Protein AF-A0A372LW23-F1 (afdb_monomer_lite)

Radius of gyration: 11.99 Å; chains: 1; bounding box: 25×18×31 Å

Structure (mmCIF, N/CA/C/O backbone):
data_AF-A0A372LW23-F1
#
_entry.id   AF-A0A372LW23-F1
#
loop_
_atom_site.group_PDB
_atom_site.id
_atom_site.type_symbol
_atom_site.label_atom_id
_atom_site.label_alt_id
_atom_site.label_comp_id
_atom_site.label_asym_id
_atom_site.label_entity_id
_atom_site.label_seq_id
_atom_site.pdbx_PDB_ins_code
_atom_site.Cartn_x
_atom_site.Cartn_y
_atom_site.Cartn_z
_atom_site.occupancy
_atom_site.B_iso_or_equiv
_atom_site.auth_seq_id
_atom_site.auth_comp_id
_atom_site.auth_asym_id
_atom_site.auth_atom_id
_atom_site.pdbx_PDB_model_num
ATOM 1 N N . MET A 1 1 ? 6.460 -9.095 -9.708 1.00 67.62 1 MET A N 1
ATOM 2 C CA . MET A 1 1 ? 5.012 -8.808 -9.786 1.00 67.62 1 MET A CA 1
ATOM 3 C C . MET A 1 1 ? 4.682 -8.442 -11.232 1.00 67.62 1 MET A C 1
ATOM 5 O O . MET A 1 1 ? 5.560 -7.894 -11.893 1.00 67.62 1 MET A O 1
ATOM 9 N N . ARG A 1 2 ? 3.510 -8.805 -11.776 1.00 79.25 2 ARG A N 1
ATOM 10 C CA . ARG A 1 2 ? 3.099 -8.321 -13.113 1.00 79.25 2 ARG A CA 1
ATOM 11 C C . ARG A 1 2 ? 2.586 -6.879 -13.005 1.00 79.25 2 ARG A C 1
ATOM 13 O O . ARG A 1 2 ? 2.219 -6.454 -11.915 1.00 79.25 2 ARG A O 1
ATOM 20 N N . ASP A 1 3 ? 2.542 -6.130 -14.105 1.00 74.38 3 ASP A N 1
ATOM 21 C CA . ASP A 1 3 ? 2.114 -4.716 -14.075 1.00 74.38 3 ASP A CA 1
ATOM 22 C C . ASP A 1 3 ? 0.675 -4.550 -13.564 1.00 74.38 3 ASP A C 1
ATOM 24 O O . ASP A 1 3 ? 0.409 -3.673 -12.748 1.00 74.38 3 ASP A O 1
ATOM 28 N N . ILE A 1 4 ? -0.222 -5.471 -13.929 1.00 79.69 4 ILE A N 1
ATOM 29 C CA . ILE A 1 4 ? -1.600 -5.533 -13.413 1.00 79.69 4 ILE A CA 1
ATOM 30 C C . ILE A 1 4 ? -1.631 -5.708 -11.888 1.00 79.69 4 ILE A C 1
ATOM 32 O O . ILE A 1 4 ? -2.392 -5.037 -11.193 1.00 79.69 4 ILE A O 1
ATOM 36 N N . ASP A 1 5 ? -0.776 -6.578 -11.344 1.00 82.75 5 ASP A N 1
ATOM 37 C CA . ASP A 1 5 ? -0.704 -6.816 -9.900 1.00 82.75 5 ASP A CA 1
ATOM 38 C C . ASP A 1 5 ? -0.181 -5.567 -9.161 1.00 82.75 5 ASP A C 1
ATOM 40 O O . ASP A 1 5 ? -0.596 -5.282 -8.035 1.00 82.75 5 ASP A O 1
ATOM 44 N N . LEU A 1 6 ? 0.712 -4.804 -9.799 1.0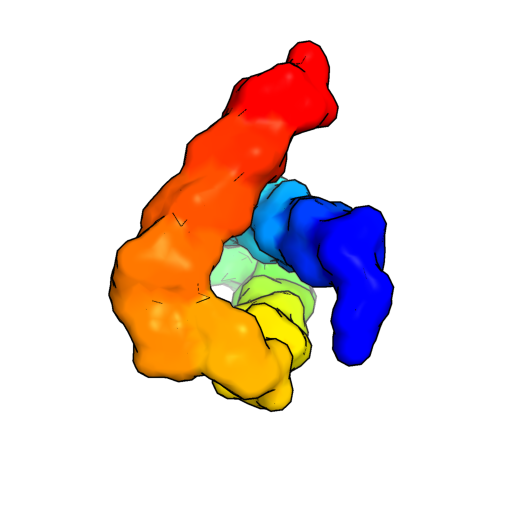0 82.06 6 LEU A N 1
ATOM 45 C CA . LEU A 1 6 ? 1.274 -3.563 -9.270 1.00 82.06 6 LEU A CA 1
ATOM 46 C C . LEU A 1 6 ? 0.245 -2.423 -9.2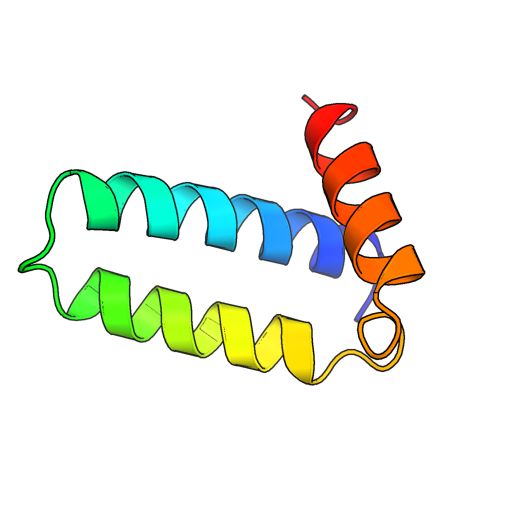70 1.00 82.06 6 LEU A C 1
ATOM 48 O O . LEU A 1 6 ? 0.085 -1.753 -8.249 1.00 82.06 6 LEU A O 1
ATOM 52 N N . ILE A 1 7 ? -0.496 -2.252 -10.370 1.00 84.50 7 ILE A N 1
ATOM 53 C CA . ILE A 1 7 ? -1.597 -1.280 -10.486 1.00 84.50 7 ILE A CA 1
ATOM 54 C C . ILE A 1 7 ? -2.673 -1.576 -9.439 1.00 84.50 7 ILE A C 1
ATOM 56 O O . ILE A 1 7 ? -3.063 -0.684 -8.685 1.00 84.50 7 ILE A O 1
ATOM 60 N N . ARG A 1 8 ? -3.085 -2.843 -9.309 1.00 86.06 8 ARG A N 1
ATOM 61 C CA . ARG A 1 8 ? -4.051 -3.266 -8.289 1.00 86.06 8 ARG A CA 1
ATOM 62 C C . ARG A 1 8 ? -3.550 -2.988 -6.872 1.00 86.06 8 ARG A C 1
ATOM 64 O O . ARG A 1 8 ? -4.298 -2.476 -6.045 1.00 86.06 8 ARG A O 1
ATOM 71 N N . THR A 1 9 ? -2.280 -3.283 -6.592 1.00 88.44 9 THR A N 1
ATOM 72 C CA . THR A 1 9 ? -1.678 -3.004 -5.277 1.00 88.44 9 THR A CA 1
ATOM 73 C C . THR A 1 9 ? -1.693 -1.500 -4.969 1.00 88.44 9 THR A C 1
ATOM 75 O O . THR A 1 9 ? -1.988 -1.118 -3.838 1.00 88.44 9 THR A O 1
ATOM 78 N N . GLN A 1 10 ? -1.441 -0.640 -5.963 1.00 86.88 10 GLN A N 1
ATOM 79 C CA . GLN A 1 10 ? -1.515 0.816 -5.806 1.00 86.88 10 GLN A CA 1
ATOM 80 C C . GLN A 1 10 ? -2.952 1.302 -5.553 1.00 86.88 10 GLN A C 1
ATOM 82 O O . GLN A 1 10 ? -3.166 2.123 -4.664 1.00 86.88 10 GLN A O 1
ATOM 87 N N . GLN A 1 11 ? -3.942 0.771 -6.275 1.00 89.25 11 GLN A N 1
ATOM 88 C CA . GLN A 1 11 ? -5.356 1.108 -6.065 1.00 89.25 11 GLN A CA 1
ATOM 89 C C . GLN A 1 11 ? -5.840 0.693 -4.669 1.00 89.25 11 GLN A C 1
ATOM 91 O O . GLN A 1 11 ? -6.498 1.469 -3.972 1.00 89.25 11 GLN A O 1
ATOM 96 N N . GLU A 1 12 ? -5.479 -0.515 -4.223 1.00 91.75 12 GLU A N 1
ATOM 97 C CA . GLU A 1 12 ? -5.797 -0.987 -2.873 1.00 91.75 12 GLU A CA 1
ATOM 98 C C . GLU A 1 12 ? -5.124 -0.126 -1.794 1.00 91.75 12 GLU A C 1
ATOM 100 O O . GLU A 1 12 ? -5.723 0.115 -0.742 1.00 91.75 12 GLU A O 1
ATOM 105 N N . TRP A 1 13 ? -3.908 0.366 -2.055 1.00 91.88 13 TRP A N 1
ATOM 106 C CA . TRP A 1 13 ? -3.198 1.274 -1.156 1.00 91.88 13 TRP A CA 1
ATOM 107 C C . TRP A 1 13 ? -3.920 2.619 -1.036 1.00 91.88 13 TRP A C 1
ATOM 109 O O . TRP A 1 13 ? -4.210 3.050 0.081 1.00 91.88 13 TRP A O 1
ATOM 119 N N . ASP A 1 14 ? -4.287 3.241 -2.161 1.00 90.69 14 ASP A N 1
ATOM 120 C CA . ASP A 1 14 ? -5.003 4.524 -2.185 1.00 90.69 14 ASP A CA 1
ATOM 121 C C . ASP A 1 14 ? -6.355 4.416 -1.459 1.00 90.69 14 ASP A C 1
ATOM 123 O O . ASP A 1 14 ? -6.738 5.298 -0.685 1.00 90.69 14 ASP A O 1
ATOM 127 N N . HIS A 1 15 ? -7.069 3.306 -1.664 1.00 91.56 15 HIS A N 1
ATOM 128 C CA . HIS A 1 15 ? -8.344 3.040 -1.003 1.00 91.56 15 HIS A CA 1
ATOM 129 C C . HIS A 1 15 ? -8.189 2.841 0.513 1.00 91.56 15 HIS A C 1
ATOM 131 O O . HIS A 1 15 ? -8.952 3.414 1.295 1.00 91.56 15 HIS A O 1
ATOM 137 N N . ALA A 1 16 ? -7.194 2.061 0.948 1.00 91.44 16 ALA A N 1
ATOM 138 C CA . ALA A 1 16 ? -6.911 1.860 2.368 1.00 91.44 16 ALA A CA 1
ATOM 139 C C . ALA A 1 16 ? -6.464 3.163 3.052 1.00 91.44 16 ALA A C 1
ATOM 141 O O . ALA A 1 16 ? -6.852 3.417 4.19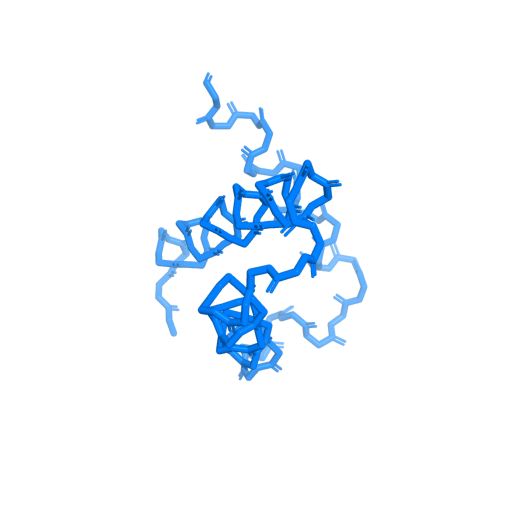2 1.00 91.44 16 ALA A O 1
ATOM 142 N N . TYR A 1 17 ? -5.694 4.003 2.351 1.00 89.94 17 TYR A N 1
ATOM 143 C CA . TYR A 1 17 ? -5.264 5.307 2.847 1.00 89.94 17 TYR A CA 1
ATOM 144 C C . TYR A 1 17 ? -6.452 6.245 3.075 1.00 89.94 17 TYR A C 1
ATOM 146 O O . TYR A 1 17 ? -6.566 6.825 4.153 1.00 89.94 17 TYR A O 1
ATOM 154 N N . ARG A 1 18 ? -7.373 6.350 2.105 1.00 91.69 18 ARG A N 1
ATOM 155 C CA . ARG A 1 18 ? -8.584 7.182 2.240 1.00 91.69 18 ARG A CA 1
ATOM 156 C C . ARG A 1 18 ? -9.460 6.742 3.410 1.00 91.69 18 ARG A C 1
ATOM 158 O O . ARG A 1 18 ? -9.803 7.564 4.251 1.00 91.69 18 ARG A O 1
ATOM 165 N N . GLN A 1 19 ? -9.733 5.443 3.529 1.00 92.81 19 GLN A N 1
ATOM 166 C CA . GLN A 1 19 ? -10.507 4.926 4.661 1.00 92.81 19 GLN A CA 1
ATOM 167 C C . GLN A 1 19 ? -9.818 5.171 6.010 1.00 92.81 19 GLN A C 1
ATOM 169 O O . GLN A 1 19 ? -10.486 5.415 7.013 1.00 92.81 19 GLN A O 1
ATOM 174 N N . LEU A 1 20 ? -8.483 5.094 6.060 1.00 91.88 20 LEU A N 1
ATOM 175 C CA . LEU A 1 20 ? -7.739 5.387 7.281 1.00 91.88 20 LEU A CA 1
ATOM 176 C C . LEU A 1 20 ? -7.778 6.882 7.622 1.00 91.88 20 LEU A C 1
ATOM 178 O O . LEU A 1 20 ? -7.856 7.218 8.799 1.00 91.88 20 LEU A O 1
ATOM 182 N N . ALA A 1 21 ? -7.746 7.766 6.624 1.00 91.06 21 ALA A N 1
ATOM 183 C CA . ALA A 1 21 ? -7.893 9.205 6.830 1.00 91.06 21 ALA A CA 1
ATOM 184 C C . ALA A 1 21 ? -9.269 9.554 7.425 1.00 91.06 21 ALA A C 1
ATOM 186 O O . ALA A 1 21 ? -9.356 10.396 8.314 1.00 91.06 21 ALA A O 1
ATOM 187 N N . GLU A 1 22 ? -10.323 8.855 6.999 1.00 93.19 22 GLU A N 1
ATOM 188 C CA . GLU A 1 22 ? -11.672 8.990 7.565 1.00 93.19 22 GLU A CA 1
ATOM 189 C C . GLU A 1 22 ? -11.803 8.345 8.955 1.00 93.19 22 GLU A C 1
ATOM 191 O O . GLU A 1 22 ? -12.591 8.793 9.787 1.00 93.19 22 GLU A O 1
ATOM 196 N N . ARG A 1 23 ? -11.052 7.267 9.221 1.00 91.12 23 ARG A N 1
ATOM 197 C CA . ARG A 1 23 ? -11.136 6.469 10.459 1.00 91.12 23 ARG A CA 1
ATOM 198 C C . ARG A 1 23 ? -9.743 6.163 11.025 1.00 91.12 23 ARG A C 1
ATOM 200 O O . ARG A 1 23 ? -9.307 5.005 11.002 1.00 91.12 23 ARG A O 1
ATOM 207 N N . PRO A 1 24 ? -9.048 7.159 11.604 1.00 85.56 24 PRO A N 1
ATOM 208 C CA . PRO A 1 24 ? -7.634 7.042 11.977 1.00 85.56 24 PRO A CA 1
ATOM 209 C C . PRO A 1 24 ? -7.345 6.007 13.076 1.00 85.56 24 PRO A C 1
ATOM 211 O O . PRO A 1 24 ? -6.215 5.525 13.184 1.00 85.56 24 PRO A O 1
ATOM 214 N N . GLY A 1 25 ? -8.351 5.629 13.871 1.00 91.31 25 GLY A N 1
ATOM 215 C CA . GLY A 1 25 ? -8.241 4.607 14.919 1.00 91.31 25 GLY A CA 1
ATOM 216 C C . GLY A 1 25 ? -8.260 3.158 14.416 1.00 91.31 25 GLY A C 1
ATOM 217 O O . GLY A 1 25 ? -8.055 2.235 15.201 1.00 91.31 25 GLY A O 1
ATOM 218 N N . ASN A 1 26 ? -8.496 2.921 13.122 1.00 91.44 26 ASN A N 1
ATOM 219 C CA . ASN A 1 26 ? -8.628 1.567 12.598 1.00 91.44 26 ASN A CA 1
ATOM 220 C C . ASN A 1 26 ? -7.252 0.899 12.391 1.00 91.44 26 ASN A C 1
ATOM 222 O O . ASN A 1 26 ? -6.570 1.076 11.377 1.00 91.44 26 ASN A O 1
ATOM 226 N N . THR A 1 27 ? -6.847 0.087 13.366 1.00 92.56 27 THR A N 1
ATOM 227 C CA . THR A 1 27 ? -5.574 -0.650 13.363 1.00 92.56 27 THR A CA 1
ATOM 228 C C . THR A 1 27 ? -5.478 -1.696 12.252 1.00 92.56 27 THR A C 1
ATOM 2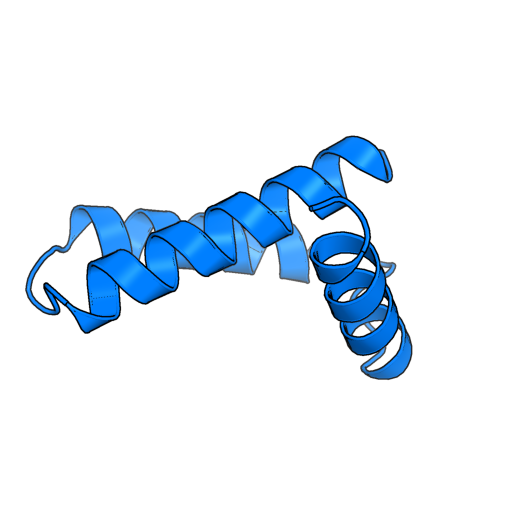30 O O . THR A 1 27 ? -4.379 -1.936 11.749 1.00 92.56 27 THR A O 1
ATOM 233 N N . ALA A 1 28 ? -6.595 -2.279 11.808 1.00 92.44 28 ALA A N 1
ATOM 234 C CA . ALA A 1 28 ? -6.609 -3.195 10.668 1.00 92.44 28 ALA A CA 1
ATOM 235 C C . ALA A 1 28 ? -6.284 -2.467 9.353 1.00 92.44 28 ALA A C 1
ATOM 237 O O . ALA A 1 28 ? -5.471 -2.963 8.570 1.00 92.44 28 ALA A O 1
ATOM 238 N N . LEU A 1 29 ? -6.828 -1.261 9.143 1.00 92.06 29 LEU A N 1
ATOM 239 C CA . LEU A 1 29 ? -6.480 -0.423 7.989 1.00 92.06 29 LEU A CA 1
ATOM 240 C C . LEU A 1 29 ? -5.010 0.001 8.020 1.00 92.06 29 LEU A C 1
ATOM 242 O O . LEU A 1 29 ? -4.336 -0.100 6.997 1.00 92.06 29 LEU A O 1
ATOM 246 N N . ARG A 1 30 ? -4.472 0.373 9.191 1.00 89.69 30 ARG A N 1
ATOM 247 C CA . ARG A 1 30 ? -3.030 0.651 9.346 1.00 89.69 30 ARG A CA 1
ATOM 248 C C . ARG A 1 30 ? -2.164 -0.548 8.963 1.00 89.69 30 ARG A C 1
ATOM 250 O O . ARG A 1 30 ? -1.234 -0.397 8.176 1.00 89.69 30 ARG A O 1
ATOM 257 N N . ARG A 1 31 ? -2.478 -1.744 9.473 1.00 93.38 31 ARG A N 1
ATOM 258 C CA . ARG A 1 31 ? -1.740 -2.979 9.140 1.00 93.38 31 ARG A CA 1
ATOM 259 C C . ARG A 1 31 ? -1.807 -3.291 7.648 1.00 93.38 31 ARG A C 1
ATOM 261 O O . ARG A 1 31 ? -0.787 -3.624 7.047 1.00 93.38 31 ARG A O 1
ATOM 268 N N . ARG A 1 32 ? -2.987 -3.141 7.039 1.00 92.06 32 ARG A N 1
ATOM 269 C CA . ARG A 1 32 ? -3.174 -3.350 5.601 1.00 92.06 32 ARG A CA 1
ATOM 270 C C . ARG A 1 32 ? -2.365 -2.349 4.777 1.00 92.06 32 ARG A C 1
ATOM 272 O O . ARG A 1 32 ? -1.702 -2.762 3.830 1.00 92.06 32 ARG A O 1
ATOM 279 N N . LEU A 1 33 ? -2.352 -1.075 5.170 1.00 91.69 33 LEU A N 1
ATOM 280 C CA . LEU A 1 33 ? -1.559 -0.037 4.512 1.00 91.69 33 LEU A CA 1
ATOM 281 C C . LEU A 1 33 ? -0.056 -0.347 4.583 1.00 91.69 33 LEU A C 1
ATOM 283 O O . LEU A 1 33 ? 0.626 -0.250 3.572 1.00 91.69 33 LEU A O 1
ATOM 287 N N . ILE A 1 34 ? 0.455 -0.777 5.742 1.00 90.38 34 ILE A N 1
ATOM 288 C CA . ILE A 1 34 ? 1.869 -1.158 5.912 1.00 90.38 34 ILE A CA 1
ATOM 289 C C . ILE A 1 34 ? 2.232 -2.351 5.017 1.00 90.38 34 ILE A C 1
ATOM 291 O O . ILE A 1 34 ? 3.262 -2.325 4.348 1.00 90.38 34 ILE A O 1
ATOM 295 N N . MET A 1 35 ? 1.378 -3.376 4.954 1.00 91.88 35 MET A N 1
ATOM 296 C CA . MET A 1 35 ? 1.600 -4.538 4.086 1.00 91.88 35 MET A CA 1
ATOM 297 C C . MET A 1 35 ? 1.650 -4.137 2.604 1.00 91.88 35 MET A C 1
ATOM 299 O O . MET A 1 35 ? 2.579 -4.525 1.895 1.00 91.88 35 MET A O 1
ATOM 303 N N . LEU A 1 36 ? 0.702 -3.309 2.153 1.00 89.94 36 LEU A N 1
ATOM 304 C CA . LEU A 1 36 ? 0.669 -2.808 0.777 1.00 89.94 36 LEU A CA 1
ATOM 305 C C . LEU A 1 36 ? 1.882 -1.915 0.476 1.00 89.94 36 LEU A C 1
ATOM 307 O O . LEU A 1 36 ? 2.509 -2.081 -0.567 1.00 89.94 36 LEU A O 1
ATOM 311 N N . SER A 1 37 ? 2.276 -1.040 1.407 1.00 87.38 37 SER A N 1
ATOM 312 C CA . SER A 1 37 ? 3.498 -0.233 1.300 1.00 87.38 37 SER A CA 1
ATOM 313 C C . SER A 1 37 ? 4.738 -1.109 1.135 1.00 87.38 37 SER A C 1
ATOM 315 O O . SER A 1 37 ? 5.536 -0.853 0.240 1.00 87.38 37 SER A O 1
ATOM 317 N N . ASN A 1 38 ? 4.887 -2.165 1.940 1.00 88.31 38 ASN A N 1
ATOM 318 C CA . ASN A 1 38 ? 6.018 -3.090 1.841 1.00 88.31 38 ASN A CA 1
ATOM 319 C C . ASN A 1 38 ? 6.034 -3.836 0.502 1.00 88.31 38 ASN A C 1
ATOM 321 O O . ASN A 1 38 ? 7.096 -4.013 -0.089 1.00 88.31 38 ASN A O 1
ATOM 325 N N . ARG A 1 39 ? 4.860 -4.237 -0.001 1.00 86.50 39 ARG A N 1
ATOM 326 C CA . ARG A 1 39 ? 4.718 -4.907 -1.301 1.00 86.50 39 ARG A CA 1
ATOM 327 C C . ARG A 1 39 ? 5.053 -3.991 -2.480 1.00 86.50 39 ARG A C 1
ATOM 329 O O . ARG A 1 39 ? 5.630 -4.451 -3.457 1.00 86.50 39 ARG A O 1
ATOM 336 N N . LEU A 1 40 ? 4.715 -2.707 -2.387 1.00 83.38 40 LEU A N 1
ATOM 337 C CA . LEU A 1 40 ? 5.116 -1.700 -3.370 1.00 83.38 40 LEU A CA 1
ATOM 338 C C . LEU A 1 40 ? 6.621 -1.406 -3.269 1.00 83.38 40 LEU A C 1
ATOM 340 O O . LEU A 1 40 ? 7.311 -1.336 -4.279 1.00 83.38 40 LEU A O 1
ATOM 344 N N . HIS A 1 41 ? 7.160 -1.277 -2.056 1.00 82.38 41 HIS A N 1
ATOM 345 C CA . HIS A 1 41 ? 8.570 -0.938 -1.848 1.00 82.38 41 HIS A CA 1
ATOM 346 C C . HIS A 1 41 ? 9.535 -2.064 -2.245 1.00 82.38 41 HIS A C 1
ATOM 348 O O . HIS A 1 41 ? 10.680 -1.793 -2.606 1.00 82.38 41 HIS A O 1
ATOM 354 N N . SER A 1 42 ? 9.087 -3.321 -2.191 1.00 83.69 42 SER A N 1
ATOM 355 C CA . SER A 1 42 ? 9.881 -4.470 -2.625 1.00 83.69 42 SER A CA 1
ATOM 356 C C . SER A 1 42 ? 9.931 -4.638 -4.146 1.00 83.69 42 SER A C 1
ATOM 358 O O . SER A 1 42 ? 10.776 -5.392 -4.633 1.00 83.69 42 SER A O 1
ATOM 360 N N . ASP A 1 43 ? 9.093 -3.924 -4.912 1.00 79.81 43 ASP A N 1
ATOM 361 C CA . ASP A 1 43 ? 9.138 -3.975 -6.371 1.00 79.81 43 ASP A CA 1
ATOM 362 C C . ASP A 1 43 ? 10.333 -3.156 -6.907 1.00 79.81 43 ASP A C 1
ATOM 364 O O . ASP A 1 43 ? 10.401 -1.940 -6.687 1.00 79.81 43 ASP A O 1
ATOM 368 N N . PRO A 1 44 ? 11.280 -3.776 -7.641 1.00 77.44 44 PRO A N 1
ATOM 369 C CA . PRO A 1 44 ? 12.456 -3.090 -8.174 1.00 77.44 44 PRO A CA 1
ATOM 370 C C . PRO A 1 44 ? 12.118 -1.881 -9.050 1.00 77.44 44 PRO A C 1
ATOM 372 O O . PRO A 1 44 ? 12.899 -0.932 -9.112 1.00 77.44 44 PRO A O 1
ATOM 375 N N . ARG A 1 45 ? 10.949 -1.887 -9.700 1.00 71.75 45 ARG A N 1
ATOM 376 C CA . ARG A 1 45 ? 10.497 -0.794 -10.565 1.00 71.75 45 ARG A CA 1
ATOM 377 C C . ARG A 1 45 ? 10.159 0.447 -9.755 1.00 71.75 45 ARG A C 1
ATOM 379 O O . ARG A 1 45 ? 10.325 1.544 -10.255 1.00 71.75 45 ARG A O 1
ATOM 386 N N . LEU A 1 46 ? 9.757 0.304 -8.494 1.00 69.88 46 LEU A N 1
ATOM 387 C CA . LEU A 1 46 ? 9.415 1.414 -7.602 1.00 69.88 46 LEU A CA 1
ATOM 388 C C . LEU A 1 46 ? 10.612 1.981 -6.826 1.00 69.88 46 LEU A C 1
ATOM 390 O O . LEU A 1 46 ? 10.424 2.801 -5.920 1.00 69.88 46 LEU A O 1
ATOM 394 N N . ARG A 1 47 ? 11.841 1.585 -7.182 1.00 71.62 47 ARG A N 1
ATOM 395 C CA . ARG A 1 47 ? 13.074 2.156 -6.621 1.00 71.62 47 ARG A CA 1
ATOM 396 C C . ARG A 1 47 ? 13.365 3.570 -7.122 1.00 71.62 47 ARG A C 1
ATOM 398 O O . ARG A 1 47 ? 14.074 4.295 -6.435 1.00 71.62 47 ARG A O 1
ATOM 405 N N . SER A 1 48 ? 12.806 3.979 -8.267 1.00 73.69 48 SER A N 1
ATOM 406 C CA . SER A 1 48 ? 12.900 5.362 -8.745 1.00 73.69 48 SER A CA 1
ATOM 407 C C . SER A 1 48 ? 11.611 6.147 -8.492 1.00 73.69 48 SER A C 1
ATOM 409 O O . SER A 1 48 ? 10.490 5.639 -8.602 1.00 73.69 48 SER A O 1
ATOM 411 N N . GLU A 1 49 ? 11.769 7.430 -8.179 1.00 68.62 49 GLU A N 1
ATOM 412 C CA . GLU A 1 49 ? 10.652 8.356 -7.984 1.00 68.62 49 GLU A CA 1
ATOM 413 C C . GLU A 1 49 ? 9.860 8.593 -9.281 1.00 68.62 49 GLU A C 1
ATOM 415 O O . GLU A 1 49 ? 8.631 8.674 -9.267 1.00 68.62 49 GLU A O 1
ATOM 420 N N . SER A 1 50 ? 10.543 8.575 -10.428 1.00 68.56 50 SER A N 1
ATOM 421 C CA . S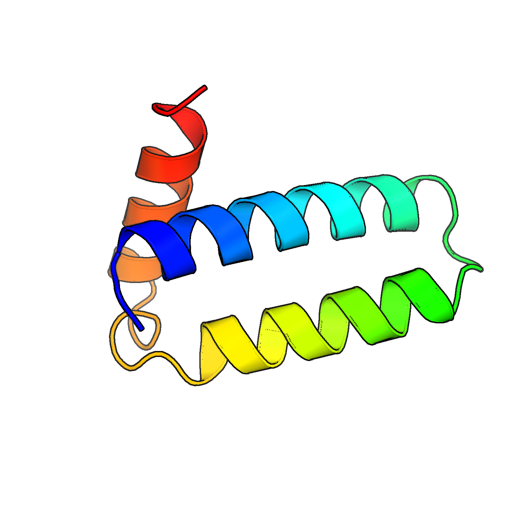ER A 1 50 ? 9.927 8.672 -11.754 1.00 68.56 50 SER A CA 1
ATOM 422 C C . SER A 1 50 ? 9.028 7.476 -12.087 1.00 68.56 50 SER A C 1
ATOM 424 O O . SER A 1 50 ? 7.967 7.644 -12.690 1.00 68.56 50 SER A O 1
ATOM 426 N N . ALA A 1 51 ? 9.392 6.270 -11.653 1.00 69.19 51 ALA A N 1
ATOM 427 C CA . ALA A 1 51 ? 8.568 5.084 -11.842 1.00 69.19 51 ALA A CA 1
ATOM 428 C C . ALA A 1 51 ? 7.349 5.069 -10.907 1.00 69.19 51 ALA A C 1
ATOM 430 O O . ALA A 1 51 ? 6.251 4.712 -11.337 1.00 69.19 51 ALA A O 1
ATOM 431 N N . ARG A 1 52 ? 7.501 5.558 -9.666 1.00 69.19 52 ARG A N 1
ATOM 432 C CA . ARG A 1 52 ? 6.368 5.816 -8.754 1.00 69.19 52 ARG A CA 1
ATOM 433 C C . ARG A 1 52 ? 5.369 6.795 -9.370 1.00 69.19 52 ARG A C 1
ATOM 435 O O . ARG A 1 52 ? 4.167 6.541 -9.339 1.00 69.19 52 ARG A O 1
ATOM 442 N N . ALA A 1 53 ? 5.854 7.896 -9.945 1.00 74.69 53 ALA A N 1
ATOM 443 C CA . ALA A 1 53 ? 5.006 8.899 -10.583 1.00 74.69 53 ALA A CA 1
ATOM 444 C C . ALA A 1 53 ? 4.233 8.328 -11.784 1.00 74.69 53 ALA A C 1
ATOM 446 O O . ALA A 1 53 ? 3.026 8.546 -11.891 1.00 74.69 53 ALA A O 1
ATOM 447 N N . ARG A 1 54 ? 4.891 7.535 -12.642 1.00 74.44 54 ARG A N 1
ATOM 448 C CA . ARG A 1 54 ? 4.235 6.873 -13.785 1.00 74.44 54 ARG A CA 1
ATOM 449 C C . ARG A 1 54 ? 3.140 5.904 -13.356 1.00 74.44 54 ARG A C 1
ATOM 451 O O . ARG A 1 54 ? 2.065 5.931 -13.937 1.00 74.44 54 ARG A O 1
ATOM 458 N N . LEU A 1 55 ? 3.362 5.096 -12.322 1.00 72.56 55 LEU A N 1
ATOM 459 C CA . LEU A 1 55 ? 2.338 4.164 -11.838 1.00 72.56 55 LEU A CA 1
ATOM 460 C C . LEU A 1 55 ? 1.137 4.875 -11.219 1.00 72.56 55 LEU A C 1
ATOM 462 O O . LEU A 1 55 ? 0.006 4.459 -11.447 1.00 72.56 55 LEU A O 1
ATOM 466 N N . ARG A 1 56 ? 1.358 5.990 -10.513 1.00 72.12 56 ARG A N 1
ATOM 467 C CA . ARG A 1 56 ? 0.259 6.856 -10.057 1.00 72.12 56 ARG A CA 1
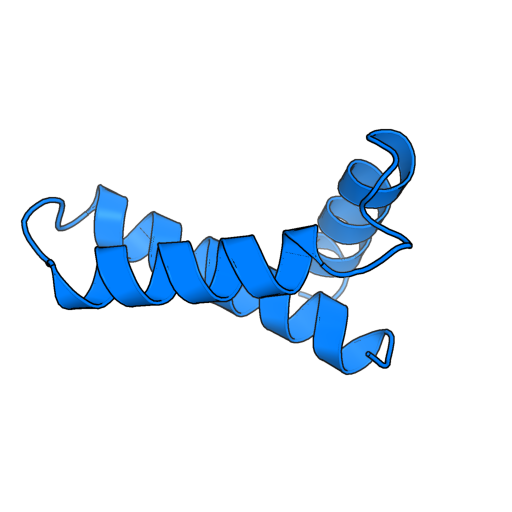ATOM 468 C C . ARG A 1 56 ? -0.519 7.448 -11.227 1.00 72.12 56 ARG A C 1
ATOM 470 O O . ARG A 1 56 ? -1.732 7.588 -11.124 1.00 72.12 56 ARG A O 1
ATOM 477 N N . GLN A 1 57 ? 0.160 7.798 -12.318 1.00 74.12 57 GLN A N 1
ATOM 478 C CA . GLN A 1 57 ? -0.502 8.293 -13.520 1.00 74.12 57 GLN A CA 1
ATOM 479 C C . GLN A 1 57 ? -1.346 7.193 -14.173 1.00 74.12 57 GLN A C 1
ATOM 481 O O . GLN A 1 57 ? -2.531 7.413 -14.390 1.00 74.12 57 GLN A O 1
ATOM 486 N N . VAL A 1 58 ? -0.773 6.004 -14.387 1.00 72.00 58 VAL A N 1
ATOM 487 C CA . VAL A 1 58 ? -1.470 4.842 -14.967 1.00 72.00 58 VAL A CA 1
ATOM 488 C C . VAL A 1 58 ? -2.689 4.450 -14.129 1.00 72.00 58 VAL A C 1
ATOM 490 O O . VAL A 1 58 ? -3.783 4.312 -14.666 1.00 72.00 58 VAL A O 1
ATOM 493 N N . ALA A 1 59 ? -2.541 4.373 -12.804 1.00 68.19 59 ALA A N 1
ATOM 494 C CA . ALA A 1 59 ? -3.638 4.046 -11.894 1.00 68.19 59 ALA A CA 1
ATOM 495 C C . ALA A 1 59 ? -4.774 5.088 -11.893 1.00 68.19 59 ALA A C 1
ATOM 497 O O . ALA A 1 59 ? -5.900 4.754 -11.532 1.00 68.19 59 ALA A O 1
ATOM 498 N N . ARG A 1 60 ? -4.498 6.343 -12.279 1.00 68.00 60 ARG A N 1
ATOM 499 C CA . ARG A 1 60 ? -5.518 7.395 -12.441 1.00 68.00 60 ARG A CA 1
ATOM 500 C C . ARG A 1 60 ? -6.230 7.330 -13.789 1.00 68.00 60 ARG A C 1
ATOM 502 O O . ARG A 1 60 ? -7.383 7.739 -13.853 1.00 68.00 60 ARG A O 1
ATOM 509 N N . THR A 1 61 ? -5.540 6.886 -14.838 1.00 67.44 61 THR A N 1
ATOM 510 C CA . THR A 1 61 ? -6.090 6.765 -16.199 1.00 67.44 61 THR A CA 1
ATOM 511 C C . THR A 1 61 ? -6.868 5.474 -16.428 1.00 67.44 61 THR A C 1
ATOM 513 O O . THR A 1 61 ? -7.763 5.466 -17.257 1.00 67.44 61 THR A O 1
ATOM 516 N N . GLU A 1 62 ? -6.582 4.412 -15.676 1.00 57.94 62 GLU A N 1
ATOM 517 C CA . GLU A 1 62 ? -7.333 3.140 -15.677 1.00 57.94 62 GLU A CA 1
ATOM 518 C C . GLU A 1 62 ? -8.650 3.228 -14.864 1.00 57.94 62 GLU A C 1
ATOM 520 O O . GLU A 1 62 ? -9.076 2.247 -14.255 1.00 57.94 62 GLU A O 1
ATOM 525 N N . ARG A 1 63 ? -9.253 4.421 -14.763 1.00 53.34 63 ARG A N 1
ATOM 526 C CA . ARG A 1 63 ? -10.438 4.691 -13.937 1.00 53.34 63 ARG A CA 1
ATOM 527 C C . ARG A 1 63 ? -11.731 4.608 -14.734 1.00 53.34 63 ARG A C 1
ATOM 529 O O . ARG A 1 63 ? -11.755 5.155 -15.855 1.00 53.34 63 ARG A O 1
#

Organism: NCBI:txid2293568

pLDDT: mean 82.07, std 10.04, range [53.34, 93.38]

Foldseek 3Di:
DDLVVLLVLVVQLVVLVVVCVVPVPDVVSVVSNVVSVVVNVPDPQNPDPVSVVVSVVVSVVVD

Secondary structure (DSSP, 8-state):
--HHHHHHHHHHHHHHHHHHHH-TT-HHHHHHHHHHHHHHHTSGGGGSHHHHHHHHHHHHH--

Sequence (63 aa):
MRDIDLIRTQQEWDHAYRQLAERPGNTALRRRLIMLSNRLHSDPRLRSESARARLRQVARTER